Protein AF-N1ZUM3-F1 (afdb_monomer_lite)

Secondary structure (DSSP, 8-state):
-HHHHHHHHHHHSSS--S---HHHHHHHHT--HHHHHHHHSSHHHHHHHHHHHHHHHHHT-TTS-HHHHHHHHHHHHHHTHHHHHHHHHHHS--SSHHHHHHHHHHHHHHHHHHHHHHHHHHTTTS---HHHHHHHHHHHHHHHHHHHHTTT-S-HHHHHHHHHHHHHHHH-GGGG-

Foldseek 3Di:
DVLLLVVLCVPQQPAQDPDDALVNSCVSSVHDSVVVCVVQNGLLSVLLVVLLVVLLVLLPPLVDAPLVSLLVVLVVCLVSLSSVLNSLCSLQPDDDPVSVVSNVVSLVSQLVSQLVSLCVNCVVVDDFDSVLSSVLSVLSSVLVVVCSVVSVPDDSVVSSVVSPVSSVCGNCVVVVD

Structure (mmCIF, N/CA/C/O backbone):
data_AF-N1ZUM3-F1
#
_entry.id   AF-N1ZUM3-F1
#
loop_
_atom_site.group_PDB
_atom_site.id
_atom_site.type_symbol
_atom_site.label_atom_id
_atom_site.label_alt_id
_atom_site.label_comp_id
_atom_site.label_asym_id
_atom_site.label_entity_id
_atom_site.label_seq_id
_atom_site.pdbx_PDB_ins_code
_atom_site.Cartn_x
_atom_site.Cartn_y
_atom_site.Cartn_z
_atom_site.occupancy
_atom_site.B_iso_or_equiv
_atom_site.auth_seq_id
_atom_site.auth_comp_id
_atom_site.auth_asym_id
_atom_site.auth_atom_id
_atom_site.pdbx_PDB_model_num
ATOM 1 N N . MET A 1 1 ? -3.477 -12.722 13.813 1.00 65.50 1 MET A N 1
ATOM 2 C CA . MET A 1 1 ? -3.428 -11.861 12.612 1.00 65.50 1 MET A CA 1
ATOM 3 C C . MET A 1 1 ? -4.672 -12.055 11.744 1.00 65.50 1 MET A C 1
ATOM 5 O O . MET A 1 1 ? -5.453 -11.119 11.654 1.00 65.50 1 MET A O 1
ATOM 9 N N . ILE A 1 2 ? -4.933 -13.270 11.236 1.00 77.56 2 ILE A N 1
ATOM 10 C CA . ILE A 1 2 ? -6.084 -13.595 10.359 1.00 77.56 2 ILE A CA 1
ATOM 11 C C . ILE A 1 2 ? -7.437 -13.116 10.927 1.00 77.56 2 ILE A C 1
ATOM 13 O O . ILE A 1 2 ? -8.200 -12.459 10.227 1.00 77.56 2 ILE A O 1
ATOM 17 N N . LYS A 1 3 ? -7.710 -13.351 12.220 1.00 85.19 3 LYS A N 1
ATOM 18 C CA . LYS A 1 3 ? -8.971 -12.935 12.870 1.00 85.19 3 LYS A CA 1
ATOM 19 C C . LYS A 1 3 ? -9.230 -11.422 12.786 1.00 85.19 3 LYS A C 1
ATOM 21 O O . LYS A 1 3 ? -10.326 -11.003 12.427 1.00 85.19 3 LYS A O 1
ATOM 26 N N . TYR A 1 4 ? -8.214 -10.603 13.068 1.00 86.94 4 TYR A N 1
ATOM 27 C CA . TYR A 1 4 ? -8.318 -9.142 13.013 1.00 86.94 4 TYR A CA 1
ATOM 28 C C . TYR A 1 4 ? -8.455 -8.629 11.571 1.00 86.94 4 TYR A C 1
ATOM 30 O O . TYR A 1 4 ? -9.258 -7.735 11.320 1.00 86.94 4 TYR A O 1
ATOM 38 N N . GLU A 1 5 ? -7.726 -9.223 10.617 1.00 84.81 5 GLU A N 1
ATOM 39 C CA . GLU A 1 5 ? -7.827 -8.897 9.184 1.00 84.81 5 GLU A CA 1
ATOM 40 C C . GLU A 1 5 ? -9.240 -9.146 8.636 1.00 84.81 5 GLU A C 1
ATOM 42 O O . GLU A 1 5 ? -9.796 -8.283 7.955 1.00 84.81 5 GLU A O 1
ATOM 47 N N . ILE A 1 6 ? -9.855 -10.286 8.980 1.00 87.00 6 ILE A N 1
ATOM 48 C CA . ILE A 1 6 ? -11.230 -10.622 8.576 1.00 87.00 6 ILE A CA 1
ATOM 49 C C . ILE A 1 6 ? -12.221 -9.582 9.108 1.00 87.00 6 ILE A C 1
ATOM 51 O O . ILE A 1 6 ? -13.106 -9.134 8.376 1.00 87.00 6 ILE A O 1
ATOM 55 N N . ILE A 1 7 ? -12.071 -9.171 10.371 1.00 87.44 7 ILE A N 1
ATOM 56 C CA . ILE A 1 7 ? -12.939 -8.160 10.985 1.00 87.44 7 ILE A CA 1
ATOM 57 C C . ILE A 1 7 ? -12.760 -6.807 10.298 1.00 87.44 7 ILE A C 1
ATOM 59 O O . ILE A 1 7 ? -13.764 -6.173 9.968 1.00 87.44 7 ILE A O 1
ATOM 63 N N . LEU A 1 8 ? -11.517 -6.381 10.039 1.00 86.75 8 LEU A N 1
ATOM 64 C CA . LEU A 1 8 ? -11.259 -5.154 9.288 1.00 86.75 8 LEU A CA 1
ATOM 65 C C . LEU A 1 8 ? -11.912 -5.219 7.908 1.00 86.75 8 LEU A C 1
ATOM 67 O O . LEU A 1 8 ? -12.648 -4.306 7.557 1.00 86.75 8 LEU A O 1
ATOM 71 N N . LYS A 1 9 ? -11.730 -6.306 7.148 1.00 86.50 9 LYS A N 1
ATOM 72 C CA . LYS A 1 9 ? -12.348 -6.447 5.820 1.00 86.50 9 LYS A CA 1
ATOM 73 C C . LYS A 1 9 ? -13.872 -6.338 5.895 1.00 86.50 9 LYS A C 1
ATOM 75 O O . LYS A 1 9 ? -14.463 -5.560 5.158 1.00 86.50 9 LYS A O 1
ATOM 80 N N . LYS A 1 10 ? -14.514 -7.034 6.839 1.00 86.75 10 LYS A N 1
ATOM 81 C CA . LYS A 1 10 ? -15.977 -6.978 7.005 1.00 86.75 10 LYS A CA 1
ATOM 82 C C . LYS A 1 10 ? -16.487 -5.604 7.439 1.00 86.75 10 LYS A C 1
ATOM 84 O O . LYS A 1 10 ? -17.556 -5.196 7.006 1.00 86.75 10 LYS A O 1
ATOM 89 N N . LYS A 1 11 ? -15.780 -4.903 8.330 1.00 86.94 11 LYS A N 1
ATOM 90 C CA . LYS A 1 11 ? -16.267 -3.638 8.910 1.00 86.94 11 LYS A CA 1
ATOM 91 C C . LYS A 1 11 ? -15.888 -2.409 8.095 1.00 86.94 11 LYS A C 1
ATOM 93 O O . LYS A 1 11 ? -16.650 -1.448 8.092 1.00 86.94 11 LYS A O 1
ATOM 98 N N . LEU A 1 12 ? -14.749 -2.440 7.412 1.00 87.44 12 LEU A N 1
ATOM 99 C CA . LEU A 1 12 ? -14.232 -1.304 6.657 1.00 87.44 12 LEU A CA 1
ATOM 100 C C . LEU A 1 12 ? -14.685 -1.289 5.194 1.00 87.44 12 LEU A C 1
ATOM 102 O O . LEU A 1 12 ? -14.479 -0.284 4.533 1.00 87.44 12 LEU A O 1
ATOM 106 N N . ASN A 1 13 ? -15.306 -2.352 4.678 1.00 85.75 13 ASN A N 1
ATOM 107 C CA . ASN A 1 13 ? -15.776 -2.372 3.288 1.00 85.75 13 ASN A CA 1
ATOM 108 C C . ASN A 1 13 ? -17.206 -1.828 3.102 1.00 85.75 13 ASN A C 1
ATOM 110 O O . ASN A 1 13 ? -17.676 -1.718 1.980 1.00 85.75 13 ASN A O 1
ATOM 114 N N . VAL A 1 14 ? -17.920 -1.519 4.193 1.00 80.31 14 VAL A N 1
ATOM 115 C CA . VAL A 1 14 ? -19.355 -1.170 4.143 1.00 80.31 14 VAL A CA 1
ATOM 116 C C . VAL A 1 14 ? -19.579 0.307 3.833 1.00 80.31 14 VAL A C 1
ATOM 118 O O . VAL A 1 14 ? -20.390 0.654 2.985 1.00 80.31 14 VAL A O 1
ATOM 121 N N . LYS A 1 15 ? -18.894 1.191 4.559 1.00 81.06 15 LYS A N 1
ATOM 122 C CA . LYS A 1 15 ? -19.002 2.644 4.399 1.00 81.06 15 LYS A CA 1
ATOM 123 C C . LYS A 1 15 ? -17.764 3.327 4.950 1.00 81.06 15 LYS A C 1
ATOM 125 O O . LYS A 1 15 ? -17.042 2.726 5.749 1.00 81.06 15 LYS A O 1
ATOM 130 N N . LYS A 1 16 ? -17.536 4.582 4.558 1.00 77.12 16 LYS A N 1
ATOM 131 C CA . LYS A 1 16 ? -16.486 5.417 5.152 1.00 77.12 16 LYS A CA 1
ATOM 132 C C . LYS A 1 16 ? -16.736 5.506 6.664 1.00 77.12 16 LYS A C 1
ATOM 134 O O . LYS A 1 16 ? -17.852 5.798 7.094 1.00 77.12 16 LYS A O 1
ATOM 139 N N . ILE A 1 17 ? -15.746 5.121 7.465 1.00 79.00 17 ILE A N 1
ATOM 140 C CA . ILE A 1 17 ? -15.874 5.051 8.922 1.00 79.00 17 ILE A CA 1
ATOM 141 C C . ILE A 1 17 ? -15.204 6.247 9.586 1.00 79.00 17 ILE A C 1
ATOM 143 O O . ILE A 1 17 ? -13.992 6.423 9.512 1.00 79.00 17 ILE A O 1
ATOM 147 N N . ASP A 1 18 ? -15.971 6.991 10.373 1.00 65.19 18 ASP A N 1
ATOM 148 C CA . ASP A 1 18 ? -15.392 8.103 11.126 1.00 65.19 18 ASP A CA 1
ATOM 149 C C . ASP A 1 18 ? -14.645 7.626 12.371 1.00 65.19 18 ASP A C 1
ATOM 151 O O . ASP A 1 18 ? -13.740 8.304 12.855 1.00 65.19 18 ASP A O 1
ATOM 155 N N . LYS A 1 19 ? -15.004 6.463 12.942 1.00 73.31 19 LYS A N 1
ATOM 156 C CA . LYS A 1 19 ? -14.396 5.922 14.171 1.00 73.31 19 LYS A CA 1
ATOM 157 C C . LYS A 1 19 ? -14.345 4.392 14.180 1.00 73.31 19 LYS A C 1
ATOM 159 O O . LYS A 1 19 ? -15.372 3.720 14.230 1.00 73.31 19 LYS A O 1
ATOM 164 N N . PHE A 1 20 ? -13.132 3.848 14.253 1.00 83.38 20 PHE A N 1
ATOM 165 C CA . PHE A 1 20 ? -12.876 2.447 14.582 1.00 83.38 20 PHE A CA 1
ATOM 166 C C . PHE A 1 20 ? -11.624 2.364 15.459 1.00 83.38 20 PHE A C 1
ATOM 168 O O . PHE A 1 20 ? -10.620 3.011 15.173 1.00 83.38 20 PHE A O 1
ATOM 175 N N . THR A 1 21 ? -11.717 1.652 16.581 1.00 86.75 21 THR A N 1
ATOM 176 C CA . THR A 1 21 ? -10.718 1.679 17.661 1.00 86.75 21 THR A CA 1
ATOM 177 C C . THR A 1 21 ? -10.183 0.283 17.955 1.00 86.75 21 THR A C 1
ATOM 179 O O . THR A 1 21 ? -10.816 -0.716 17.609 1.00 86.75 21 THR A O 1
ATOM 182 N N . ILE A 1 22 ? -9.036 0.209 18.641 1.00 87.69 22 ILE A N 1
ATOM 183 C CA . ILE A 1 22 ? -8.469 -1.059 19.131 1.00 87.69 22 ILE A CA 1
ATOM 184 C C . ILE A 1 22 ? -9.480 -1.776 20.026 1.00 87.69 22 ILE A C 1
ATOM 186 O O . ILE A 1 22 ? -9.719 -2.961 19.830 1.00 87.69 22 ILE A O 1
ATOM 190 N N . THR A 1 23 ? -10.143 -1.059 20.936 1.00 88.81 23 THR A N 1
ATOM 191 C CA . THR A 1 23 ? -11.195 -1.606 21.806 1.00 88.81 23 THR A CA 1
ATOM 192 C C . THR A 1 23 ? -12.293 -2.304 21.012 1.00 88.81 23 THR A C 1
ATOM 194 O O . THR A 1 23 ? -12.630 -3.450 21.299 1.00 88.81 23 THR A O 1
ATOM 197 N N . ARG A 1 24 ? -12.813 -1.649 19.964 1.00 89.44 24 ARG A N 1
ATOM 198 C CA . ARG A 1 24 ? -13.862 -2.229 19.118 1.00 89.44 24 ARG A CA 1
ATOM 199 C C . ARG A 1 24 ? -13.352 -3.430 18.325 1.00 89.44 24 ARG A C 1
ATOM 201 O O . ARG A 1 24 ? -14.065 -4.422 18.210 1.00 89.44 24 ARG A O 1
ATOM 208 N N . LEU A 1 25 ? -12.129 -3.356 17.803 1.00 90.31 25 LEU A N 1
ATOM 209 C CA . LEU A 1 25 ? -11.495 -4.465 17.090 1.00 90.31 25 LEU A CA 1
ATOM 210 C C . LEU A 1 25 ? -11.305 -5.690 17.996 1.00 90.31 25 LEU A C 1
ATOM 212 O O . LEU A 1 25 ? -11.640 -6.797 17.587 1.00 90.31 25 LEU A O 1
ATOM 216 N N . CYS A 1 26 ? -10.809 -5.489 19.218 1.00 90.94 26 CYS A N 1
ATOM 217 C CA . CYS A 1 26 ? -10.559 -6.551 20.193 1.00 90.94 26 CYS A CA 1
ATOM 218 C C . CYS A 1 26 ? -11.865 -7.172 20.699 1.00 90.94 26 CYS A C 1
ATOM 220 O O . CYS A 1 26 ? -11.982 -8.391 20.735 1.00 90.94 26 CYS A O 1
ATOM 222 N N . SER A 1 27 ? -12.887 -6.354 20.975 1.00 91.88 27 SER A N 1
ATOM 223 C CA . SER A 1 27 ? -14.227 -6.834 21.338 1.00 91.88 27 SER A CA 1
ATOM 224 C C . SER A 1 27 ? -14.823 -7.733 20.249 1.00 91.88 27 SER A C 1
ATOM 226 O O . SER A 1 27 ? -15.236 -8.853 20.533 1.00 91.88 27 SER A O 1
ATOM 228 N N . LEU A 1 28 ? -14.778 -7.303 18.982 1.00 91.00 28 LEU A N 1
ATOM 229 C CA . LEU A 1 28 ? -15.249 -8.114 17.850 1.00 91.00 28 LEU A CA 1
ATOM 230 C C . LEU A 1 28 ? -14.402 -9.374 17.625 1.00 91.00 28 LEU A C 1
ATOM 232 O O . LEU A 1 28 ? -14.888 -10.363 17.081 1.00 91.00 28 LEU A O 1
ATOM 236 N N . ALA A 1 29 ? -13.128 -9.332 18.010 1.00 90.06 29 ALA A N 1
ATOM 237 C CA . ALA A 1 29 ? -12.223 -10.463 17.932 1.00 90.06 29 ALA A CA 1
ATOM 238 C C . ALA A 1 29 ? -12.290 -11.368 19.167 1.00 90.06 29 ALA A C 1
ATOM 240 O O . ALA A 1 29 ? -11.625 -12.398 19.153 1.00 90.06 29 ALA A O 1
ATOM 241 N N . GLY A 1 30 ? -13.050 -11.037 20.213 1.00 90.56 30 GLY A N 1
ATOM 242 C CA . GLY A 1 30 ? -13.029 -11.781 21.475 1.00 90.56 30 GLY A CA 1
ATOM 243 C C . GLY A 1 30 ? -11.620 -11.899 22.069 1.00 90.56 30 GLY A C 1
ATOM 244 O O . GLY A 1 30 ? -11.240 -12.976 22.516 1.00 90.56 30 GLY A O 1
ATOM 245 N N . THR A 1 31 ? -10.819 -10.834 21.987 1.00 91.38 31 THR A N 1
ATOM 246 C CA . THR A 1 31 ? -9.447 -10.773 22.519 1.00 91.38 31 THR A CA 1
ATOM 247 C C . THR A 1 31 ? -9.272 -9.578 23.450 1.00 91.38 31 THR A C 1
ATOM 249 O O . THR A 1 31 ? -10.065 -8.633 23.436 1.00 91.38 31 THR A O 1
ATOM 252 N N . SER A 1 32 ? -8.218 -9.599 24.270 1.00 92.38 32 SER A N 1
ATOM 253 C CA . SER A 1 32 ? -7.893 -8.464 25.138 1.00 92.38 32 SER A CA 1
ATOM 254 C C . SER A 1 32 ? -7.129 -7.371 24.383 1.00 92.38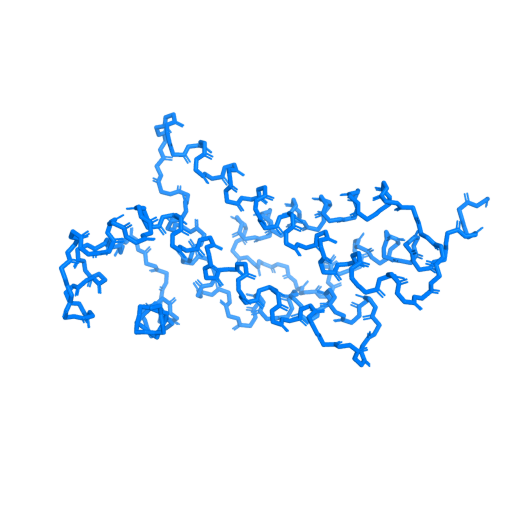 32 SER A C 1
ATOM 256 O O . SER A 1 32 ? -6.350 -7.641 23.464 1.00 92.38 32 SER A O 1
ATOM 258 N N . GLN A 1 33 ? -7.304 -6.115 24.805 1.00 91.25 33 GLN A N 1
ATOM 259 C CA . GLN A 1 33 ? -6.515 -5.000 24.268 1.00 91.25 33 GLN A CA 1
ATOM 260 C C . GLN A 1 33 ? -5.021 -5.165 24.576 1.00 91.25 33 GLN A C 1
ATOM 262 O O . GLN A 1 33 ? -4.194 -4.858 23.721 1.00 91.25 33 GLN A O 1
ATOM 267 N N . ASN A 1 34 ? -4.683 -5.703 25.752 1.00 92.12 34 ASN A N 1
ATOM 268 C CA . ASN A 1 34 ? -3.300 -5.946 26.167 1.00 92.12 34 ASN A CA 1
ATOM 269 C C . ASN A 1 34 ? -2.600 -6.931 25.225 1.00 92.12 34 ASN A C 1
ATOM 271 O O . ASN A 1 34 ? -1.470 -6.695 24.805 1.00 92.12 34 ASN A O 1
ATOM 275 N N . GLU A 1 35 ? -3.285 -8.006 24.827 1.00 91.56 35 GLU A N 1
ATOM 276 C CA . GLU A 1 35 ? -2.753 -8.962 23.855 1.00 91.56 35 GLU A CA 1
ATOM 277 C C . GLU A 1 35 ? -2.501 -8.300 22.493 1.00 91.56 35 GLU A C 1
ATOM 279 O O . GLU A 1 35 ? -1.454 -8.518 21.876 1.00 91.56 35 GLU A O 1
ATOM 284 N N . PHE A 1 36 ? -3.435 -7.462 22.031 1.00 92.44 36 PHE A N 1
ATOM 285 C CA . PHE A 1 36 ? -3.273 -6.719 20.784 1.00 92.44 36 PHE A CA 1
ATOM 286 C C . PHE A 1 36 ? -2.082 -5.757 20.849 1.00 92.44 36 PHE A C 1
ATOM 288 O O . PHE A 1 36 ? -1.240 -5.765 19.951 1.00 92.44 36 PHE A O 1
ATOM 295 N N . GLN A 1 37 ? -1.993 -4.948 21.906 1.00 90.50 37 GLN A N 1
ATOM 296 C CA . GLN A 1 37 ? -0.934 -3.954 22.078 1.00 90.50 37 GLN A CA 1
ATOM 297 C C . GLN A 1 37 ? 0.440 -4.608 22.227 1.00 90.50 37 GLN A C 1
ATOM 299 O O . GLN A 1 37 ? 1.385 -4.166 21.584 1.00 90.50 37 GLN A O 1
ATOM 304 N N . ARG A 1 38 ? 0.551 -5.721 22.962 1.00 92.38 38 ARG A N 1
ATOM 305 C CA . ARG A 1 38 ? 1.802 -6.491 23.049 1.00 92.38 38 ARG A CA 1
ATOM 306 C C . ARG A 1 38 ? 2.276 -6.975 21.677 1.00 92.38 38 ARG A C 1
ATOM 308 O O . ARG A 1 38 ? 3.472 -7.049 21.430 1.00 92.38 38 ARG A O 1
ATOM 315 N N . ARG A 1 39 ? 1.344 -7.333 20.788 1.00 92.06 39 ARG A N 1
ATOM 316 C CA . ARG A 1 39 ? 1.670 -7.928 19.485 1.00 92.06 39 ARG A CA 1
ATOM 317 C C . ARG A 1 39 ? 1.890 -6.911 18.369 1.00 92.06 39 ARG A C 1
ATOM 319 O O . ARG A 1 39 ? 2.716 -7.153 17.497 1.00 92.06 39 ARG A O 1
ATOM 326 N N . TYR A 1 40 ? 1.115 -5.833 18.343 1.00 90.81 40 TYR A N 1
ATOM 327 C CA . TYR A 1 40 ? 1.121 -4.877 17.231 1.00 90.81 40 TYR A CA 1
ATOM 328 C C . TYR A 1 40 ? 1.407 -3.437 17.674 1.00 90.81 40 TYR A C 1
ATOM 330 O O . TYR A 1 40 ? 1.644 -2.572 16.834 1.00 90.81 40 TYR A O 1
ATOM 338 N N . GLY A 1 41 ? 1.386 -3.152 18.976 1.00 89.62 41 GLY A N 1
ATOM 339 C CA . GLY A 1 41 ? 1.506 -1.807 19.531 1.00 89.62 41 GLY A CA 1
ATOM 340 C C . GLY A 1 41 ? 0.246 -0.986 19.279 1.00 89.62 41 GLY A C 1
ATOM 341 O O . GLY A 1 41 ? -0.647 -0.906 20.120 1.00 89.62 41 GLY A O 1
ATOM 342 N N . THR A 1 42 ? 0.159 -0.380 18.097 1.00 88.44 42 THR A N 1
ATOM 343 C CA . THR A 1 42 ? -0.897 0.576 17.742 1.00 88.44 42 THR A CA 1
ATOM 344 C C . THR A 1 42 ? -1.775 0.071 16.596 1.00 88.44 42 THR A C 1
ATOM 346 O O . THR A 1 42 ? -1.398 -0.824 15.839 1.00 88.44 42 THR A O 1
ATOM 349 N N . MET A 1 43 ? -2.958 0.679 16.431 1.00 88.69 43 MET A N 1
ATOM 350 C CA . MET A 1 43 ? -3.815 0.423 15.265 1.00 88.69 43 MET A CA 1
ATOM 351 C C . MET A 1 43 ? -3.090 0.777 13.961 1.00 88.69 43 MET A C 1
ATOM 353 O O . MET A 1 43 ? -3.184 0.019 13.003 1.00 88.69 43 MET A O 1
ATOM 357 N N . ALA A 1 44 ? -2.337 1.883 13.938 1.00 88.94 44 ALA A N 1
ATOM 358 C CA . ALA A 1 44 ? -1.568 2.299 12.768 1.00 88.94 44 ALA A CA 1
ATOM 359 C C . ALA A 1 44 ? -0.542 1.228 12.372 1.00 88.94 44 ALA A C 1
ATOM 361 O O . ALA A 1 44 ? -0.544 0.786 11.230 1.00 88.94 44 ALA A O 1
ATOM 362 N N . ASN A 1 45 ? 0.250 0.725 13.325 1.00 90.25 45 ASN A N 1
ATOM 363 C CA . ASN A 1 45 ? 1.229 -0.337 13.071 1.00 90.25 45 ASN A CA 1
ATOM 364 C C . ASN A 1 45 ? 0.567 -1.613 12.535 1.00 90.25 45 ASN A C 1
ATOM 366 O O . ASN A 1 45 ? 1.048 -2.209 11.572 1.00 90.25 45 ASN A O 1
ATOM 370 N N . PHE A 1 46 ? -0.553 -2.024 13.140 1.00 91.88 46 PHE A N 1
ATOM 371 C CA . PHE A 1 46 ? -1.305 -3.185 12.672 1.00 91.88 46 PHE A CA 1
ATOM 372 C C . PHE A 1 46 ? -1.819 -2.988 11.240 1.00 91.88 46 PHE A C 1
ATOM 374 O O . PHE A 1 46 ? -1.654 -3.873 10.404 1.00 91.88 46 PHE A O 1
ATOM 381 N N . VAL A 1 47 ? -2.402 -1.828 10.934 1.00 91.69 47 VAL A N 1
ATOM 382 C CA . VAL A 1 47 ? -2.915 -1.516 9.596 1.00 91.69 47 VAL A CA 1
ATOM 383 C C . VAL A 1 47 ? -1.789 -1.459 8.562 1.00 91.69 47 VAL A C 1
ATOM 385 O O . VAL A 1 47 ? -1.928 -2.065 7.502 1.00 91.69 47 VAL A O 1
ATOM 388 N N . THR A 1 48 ? -0.657 -0.823 8.872 1.00 92.81 48 THR A N 1
ATOM 389 C CA . THR A 1 48 ? 0.537 -0.820 8.010 1.00 92.81 48 THR A CA 1
ATOM 390 C C . THR A 1 48 ? 1.000 -2.243 7.708 1.00 92.81 48 THR A C 1
ATOM 392 O O . THR A 1 48 ? 1.272 -2.578 6.558 1.00 92.81 48 THR A O 1
ATOM 395 N N . LEU A 1 49 ? 1.015 -3.123 8.715 1.00 93.69 49 LEU A N 1
ATOM 396 C CA . LEU A 1 49 ? 1.364 -4.530 8.527 1.00 93.69 49 LEU A CA 1
ATOM 397 C C . LEU A 1 49 ? 0.393 -5.243 7.572 1.00 93.69 49 LEU A C 1
ATOM 399 O O . LEU A 1 49 ? 0.836 -6.004 6.709 1.00 93.69 49 LEU A O 1
ATOM 403 N N . VAL A 1 50 ? -0.913 -4.986 7.698 1.00 93.25 50 VAL A N 1
ATOM 404 C CA . VAL A 1 50 ? -1.940 -5.539 6.799 1.00 93.25 50 VAL A CA 1
ATOM 405 C C . VAL A 1 50 ? -1.749 -5.039 5.366 1.00 93.25 50 VAL A C 1
ATOM 407 O O . VAL A 1 50 ? -1.783 -5.846 4.435 1.00 93.25 50 VAL A O 1
ATOM 410 N N . LEU A 1 51 ? -1.503 -3.740 5.179 1.00 9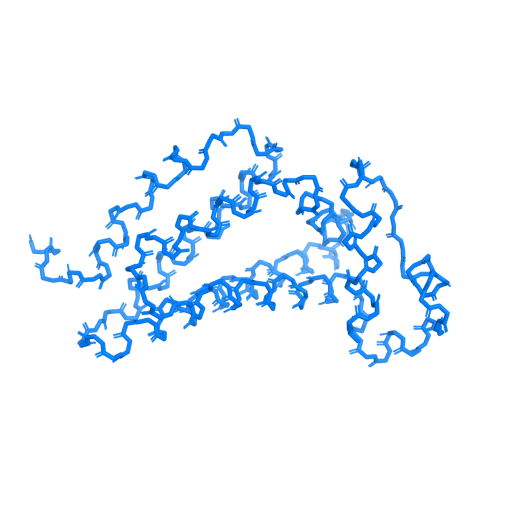2.75 51 LEU A N 1
ATOM 411 C CA . LEU A 1 51 ? -1.259 -3.150 3.861 1.00 92.75 51 LEU A CA 1
ATOM 412 C C . LEU A 1 51 ? -0.000 -3.738 3.207 1.00 92.75 51 LEU A C 1
ATOM 414 O O . LEU A 1 51 ? -0.074 -4.213 2.077 1.00 92.75 51 LEU A O 1
ATOM 418 N N . ASN A 1 52 ? 1.117 -3.819 3.935 1.00 94.00 52 ASN A N 1
ATOM 419 C CA . ASN A 1 52 ? 2.356 -4.419 3.427 1.00 94.00 52 ASN A CA 1
ATOM 420 C C . ASN A 1 52 ? 2.183 -5.896 3.065 1.00 94.00 52 ASN A C 1
ATOM 422 O O . ASN A 1 52 ? 2.785 -6.389 2.115 1.00 94.00 52 ASN A O 1
ATOM 426 N N . LYS A 1 53 ? 1.390 -6.649 3.833 1.00 92.94 53 LYS A N 1
ATOM 427 C CA . LYS A 1 53 ? 1.106 -8.056 3.523 1.00 92.94 53 LYS A CA 1
ATOM 428 C C . LYS A 1 53 ? 0.323 -8.189 2.215 1.00 92.94 53 LYS A C 1
ATOM 430 O O . LYS A 1 53 ? 0.673 -9.035 1.397 1.00 92.94 53 LYS A O 1
ATOM 435 N N . LYS A 1 54 ? -0.700 -7.354 2.009 1.00 90.69 54 LYS A N 1
ATOM 436 C CA . LYS A 1 54 ? -1.473 -7.324 0.759 1.00 90.69 54 LYS A CA 1
ATOM 437 C C . LYS A 1 54 ? -0.614 -6.898 -0.429 1.00 90.69 54 LYS A C 1
ATOM 439 O O . LYS A 1 54 ? -0.628 -7.574 -1.448 1.00 90.69 54 LYS A O 1
ATOM 444 N N . LEU A 1 55 ? 0.179 -5.840 -0.272 1.00 91.81 55 LEU A N 1
ATOM 445 C CA . LEU A 1 55 ? 1.065 -5.351 -1.325 1.00 91.81 55 LEU A CA 1
ATOM 446 C C . LEU A 1 55 ? 2.086 -6.421 -1.742 1.00 91.81 55 LEU A C 1
ATOM 448 O O . LEU A 1 55 ? 2.204 -6.720 -2.925 1.00 91.81 55 LEU A O 1
ATOM 452 N N . ARG A 1 56 ? 2.737 -7.088 -0.777 1.00 91.94 56 ARG A N 1
ATOM 453 C CA . ARG A 1 56 ? 3.636 -8.224 -1.062 1.00 91.94 56 ARG A CA 1
ATOM 454 C C . ARG A 1 56 ? 2.941 -9.368 -1.784 1.00 91.94 56 ARG A C 1
ATOM 456 O O . ARG A 1 56 ? 3.558 -10.004 -2.627 1.00 91.94 56 ARG A O 1
ATOM 463 N N . TYR A 1 57 ? 1.691 -9.661 -1.436 1.00 90.12 57 TYR A N 1
ATOM 464 C CA . TYR A 1 57 ? 0.936 -10.718 -2.103 1.00 90.12 57 TYR A CA 1
ATOM 465 C C . TYR A 1 57 ? 0.727 -10.406 -3.590 1.00 90.12 57 TYR A C 1
ATOM 467 O O . TYR A 1 57 ? 0.978 -11.270 -4.421 1.00 90.12 57 TYR A O 1
ATOM 475 N N . ILE A 1 58 ? 0.355 -9.166 -3.921 1.00 88.25 58 ILE A N 1
ATOM 476 C CA . ILE A 1 58 ? 0.159 -8.731 -5.313 1.00 88.25 58 ILE A CA 1
ATOM 477 C C . ILE A 1 58 ? 1.492 -8.776 -6.078 1.00 88.25 58 ILE A C 1
ATOM 479 O O . ILE A 1 58 ? 1.573 -9.384 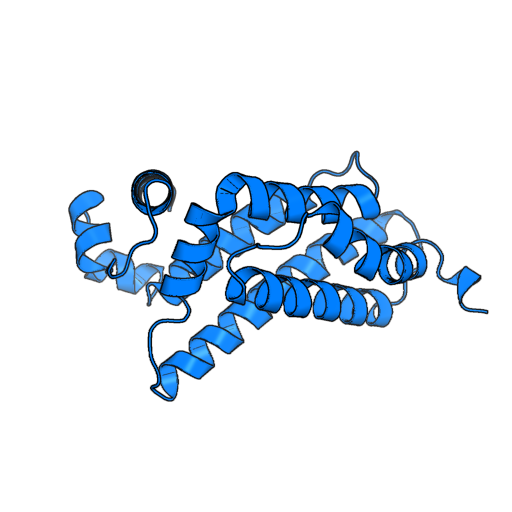-7.146 1.00 88.25 58 ILE A O 1
ATOM 483 N N . LEU A 1 59 ? 2.555 -8.214 -5.489 1.00 87.62 59 LEU A N 1
ATOM 484 C CA . LEU A 1 59 ? 3.881 -8.098 -6.111 1.00 87.62 59 LEU A CA 1
ATOM 485 C C . LEU A 1 59 ? 4.611 -9.439 -6.307 1.00 87.62 59 LEU A C 1
ATOM 487 O O . LEU A 1 59 ? 5.497 -9.531 -7.147 1.00 87.62 59 LEU A O 1
ATOM 491 N N . ARG A 1 60 ? 4.232 -10.502 -5.585 1.00 84.94 60 ARG A N 1
ATOM 492 C CA . ARG A 1 60 ? 4.815 -11.852 -5.734 1.00 84.94 60 ARG A CA 1
ATOM 493 C C . ARG A 1 60 ? 4.287 -12.640 -6.936 1.00 84.94 60 ARG A C 1
ATOM 495 O O . ARG A 1 60 ? 4.612 -13.815 -7.088 1.00 84.94 60 ARG A O 1
ATOM 502 N N . THR A 1 61 ? 3.464 -12.041 -7.792 1.00 73.62 61 THR A N 1
ATOM 503 C CA . THR A 1 61 ? 2.899 -12.737 -8.956 1.00 73.62 61 THR A CA 1
ATOM 504 C C . THR A 1 61 ? 3.914 -12.781 -10.107 1.00 73.62 61 THR A C 1
ATOM 506 O O . THR A 1 61 ? 3.855 -11.979 -11.033 1.00 73.62 61 THR A O 1
ATOM 509 N N . TYR A 1 62 ? 4.852 -13.732 -10.063 1.00 63.19 62 TYR A N 1
ATOM 510 C CA . TYR A 1 62 ? 6.029 -13.796 -10.953 1.00 63.19 62 TYR A CA 1
ATOM 511 C C . TYR A 1 62 ? 5.750 -13.984 -12.457 1.00 63.19 62 TYR A C 1
ATOM 513 O O . TYR A 1 62 ? 6.659 -13.800 -13.265 1.00 63.19 62 TYR A O 1
ATOM 521 N N . ASN A 1 63 ? 4.514 -14.309 -12.845 1.00 71.31 63 ASN A N 1
ATOM 522 C CA . ASN A 1 63 ? 4.140 -14.555 -14.245 1.00 71.31 63 ASN A CA 1
ATOM 523 C C . ASN A 1 63 ? 3.783 -13.279 -15.029 1.00 71.31 63 ASN A C 1
ATOM 525 O O . ASN A 1 63 ? 3.375 -13.366 -16.184 1.00 71.31 63 ASN A O 1
ATOM 529 N N . LYS A 1 64 ? 3.872 -12.102 -14.406 1.00 79.31 64 LYS A N 1
ATOM 530 C CA . LYS A 1 64 ? 3.457 -10.816 -14.985 1.00 79.31 64 LYS A CA 1
ATOM 531 C C . LYS A 1 64 ? 4.667 -9.915 -15.210 1.00 79.31 64 LYS A C 1
ATOM 533 O O . LYS A 1 64 ? 5.653 -10.048 -14.494 1.00 79.31 64 LYS A O 1
ATOM 538 N N . ASN A 1 65 ? 4.591 -9.008 -16.186 1.00 85.62 65 ASN A N 1
ATOM 539 C CA . ASN A 1 65 ? 5.593 -7.949 -16.346 1.00 85.62 65 ASN A CA 1
ATOM 540 C C . ASN A 1 65 ? 5.407 -6.844 -15.288 1.00 85.62 65 ASN A C 1
ATOM 542 O O . ASN A 1 65 ? 4.378 -6.795 -14.604 1.00 85.62 65 ASN A O 1
ATOM 546 N N . ILE A 1 66 ? 6.394 -5.953 -15.147 1.00 88.38 66 ILE A N 1
ATOM 547 C CA . ILE A 1 66 ? 6.375 -4.916 -14.105 1.00 88.38 66 ILE A CA 1
ATOM 548 C C . ILE A 1 66 ? 5.202 -3.939 -14.286 1.00 88.38 66 ILE A C 1
ATOM 550 O O . ILE A 1 66 ? 4.583 -3.525 -13.305 1.00 88.38 66 ILE A O 1
ATOM 554 N N . GLU A 1 67 ? 4.870 -3.613 -15.544 1.00 91.19 67 GLU A N 1
ATOM 555 C CA . GLU A 1 67 ? 3.743 -2.752 -15.915 1.00 91.19 67 GLU A CA 1
ATOM 556 C C . GLU A 1 67 ? 2.432 -3.335 -15.355 1.00 91.19 67 GLU A C 1
ATOM 558 O O . GLU A 1 67 ? 1.693 -2.645 -14.651 1.00 91.19 67 GLU A O 1
ATOM 563 N N . GLN A 1 68 ? 2.185 -4.627 -15.579 1.00 90.81 68 GLN A N 1
ATOM 564 C CA . GLN A 1 68 ? 0.993 -5.321 -15.102 1.00 90.81 68 GLN A CA 1
ATOM 565 C C . GLN A 1 68 ? 0.974 -5.459 -13.575 1.00 90.81 68 GLN A C 1
ATOM 567 O O . GLN A 1 68 ? -0.078 -5.276 -12.970 1.00 90.81 68 GLN A O 1
ATOM 572 N N . LEU A 1 69 ? 2.116 -5.739 -12.936 1.00 90.31 69 LEU A N 1
ATOM 573 C CA . LEU A 1 69 ? 2.201 -5.824 -11.473 1.00 90.31 69 LEU A CA 1
ATOM 574 C C . LEU A 1 69 ? 1.775 -4.515 -10.802 1.00 90.31 69 LEU A C 1
ATOM 576 O O . LEU A 1 69 ? 0.995 -4.529 -9.850 1.00 90.31 69 LEU A O 1
ATOM 580 N N . VAL A 1 70 ? 2.269 -3.380 -11.300 1.00 92.19 70 VAL A N 1
ATOM 581 C CA . VAL A 1 70 ? 1.902 -2.066 -10.759 1.00 92.19 70 VAL A CA 1
ATOM 582 C C . VAL A 1 70 ? 0.455 -1.722 -11.092 1.00 92.19 70 VAL A C 1
ATOM 584 O O . VAL A 1 70 ? -0.256 -1.209 -10.228 1.00 92.19 70 VAL A O 1
ATOM 587 N N . TYR A 1 71 ? -0.008 -2.035 -12.301 1.00 93.75 71 TYR A N 1
ATOM 588 C CA . TYR A 1 71 ? -1.402 -1.821 -12.673 1.00 93.75 71 TYR A CA 1
ATOM 589 C C . TYR A 1 71 ? -2.371 -2.602 -11.770 1.00 93.75 71 TYR A C 1
ATOM 591 O O . TYR A 1 71 ? -3.334 -2.026 -11.269 1.00 93.75 71 TYR A O 1
ATOM 599 N N . ASP A 1 72 ? -2.073 -3.866 -11.459 1.00 92.12 72 ASP A N 1
ATOM 600 C CA . ASP A 1 72 ? -2.888 -4.694 -10.562 1.00 92.12 72 ASP A CA 1
ATOM 601 C C . ASP A 1 72 ? -2.985 -4.108 -9.146 1.00 92.12 72 ASP A C 1
ATOM 603 O O . ASP A 1 72 ? -4.038 -4.185 -8.511 1.00 92.12 72 ASP A O 1
ATOM 607 N N . VAL A 1 73 ? -1.907 -3.488 -8.646 1.00 92.81 73 VAL A N 1
ATOM 608 C CA . VAL A 1 73 ? -1.942 -2.760 -7.367 1.00 92.81 73 VAL A CA 1
ATOM 609 C C . VAL A 1 73 ? -2.944 -1.606 -7.440 1.00 92.81 73 VAL A C 1
ATOM 611 O O . VAL A 1 73 ? -3.732 -1.428 -6.512 1.00 92.81 73 VAL A O 1
ATOM 614 N N . LEU A 1 74 ? -2.941 -0.832 -8.528 1.00 95.06 74 LEU A N 1
ATOM 615 C CA . LEU A 1 74 ? -3.857 0.300 -8.701 1.00 95.06 74 LEU A CA 1
ATOM 616 C C . LEU A 1 74 ? -5.315 -0.155 -8.812 1.00 95.06 74 LEU A C 1
ATOM 618 O O . LEU A 1 74 ? -6.184 0.444 -8.178 1.00 95.06 74 LEU A O 1
ATOM 622 N N . VAL A 1 75 ? -5.571 -1.229 -9.561 1.00 94.94 75 VAL A N 1
ATOM 623 C CA . VAL A 1 75 ? -6.907 -1.823 -9.705 1.00 94.94 75 VAL A CA 1
ATOM 624 C C . VAL A 1 75 ? -7.423 -2.340 -8.363 1.00 94.94 75 VAL A C 1
ATOM 626 O O . VAL A 1 75 ? -8.502 -1.941 -7.938 1.00 94.94 75 VAL A O 1
ATOM 629 N N . GLU A 1 76 ? -6.637 -3.132 -7.624 1.00 93.00 76 GLU A N 1
ATOM 630 C CA . GLU A 1 76 ? -7.045 -3.640 -6.303 1.00 93.00 76 GLU A CA 1
ATOM 631 C C . GLU A 1 76 ? -7.368 -2.494 -5.332 1.00 93.00 76 GLU A C 1
ATOM 633 O O . GLU A 1 76 ? -8.354 -2.570 -4.588 1.00 93.00 76 GLU A O 1
ATOM 638 N N . LEU A 1 77 ? -6.559 -1.426 -5.334 1.00 93.25 77 LEU A N 1
ATOM 639 C CA . LEU A 1 77 ? -6.801 -0.242 -4.510 1.00 93.25 77 LEU A CA 1
ATOM 640 C C . LEU A 1 77 ? -8.115 0.457 -4.877 1.00 93.25 77 LEU A C 1
ATOM 642 O O . LEU A 1 77 ? -8.871 0.827 -3.977 1.00 93.25 77 LEU A O 1
ATOM 646 N N . HIS A 1 78 ? -8.391 0.617 -6.170 1.00 94.88 78 HIS A N 1
ATOM 647 C CA . HIS A 1 78 ? -9.585 1.293 -6.666 1.00 94.88 78 HIS A CA 1
ATOM 648 C C . HIS A 1 78 ? -10.864 0.467 -6.466 1.00 94.88 78 HIS A C 1
ATOM 650 O O . HIS A 1 78 ? -11.848 0.979 -5.924 1.00 94.88 78 HIS A O 1
ATOM 656 N N . ASP A 1 79 ? -10.845 -0.821 -6.808 1.00 94.12 79 ASP A N 1
ATOM 657 C CA . ASP A 1 79 ? -12.000 -1.720 -6.681 1.00 94.12 79 ASP A CA 1
ATOM 658 C C . ASP A 1 79 ? -12.437 -1.890 -5.222 1.00 94.12 79 ASP A C 1
ATOM 660 O O . ASP A 1 79 ? -13.615 -2.086 -4.918 1.00 94.12 79 ASP A O 1
ATOM 664 N N . ASN A 1 80 ? -11.497 -1.728 -4.289 1.00 92.44 80 ASN A N 1
ATOM 665 C CA . ASN A 1 80 ? -11.752 -1.751 -2.854 1.00 92.44 80 ASN A CA 1
ATOM 666 C C . ASN A 1 80 ? -11.530 -0.368 -2.206 1.00 92.44 80 ASN A C 1
ATOM 668 O O . ASN A 1 80 ? -11.139 -0.283 -1.036 1.00 92.44 80 ASN A O 1
ATOM 672 N N . LYS A 1 81 ? -11.778 0.732 -2.933 1.00 91.94 81 LYS A N 1
ATOM 673 C CA . LYS A 1 81 ? -11.459 2.104 -2.487 1.00 91.94 81 LYS A CA 1
ATOM 674 C C . LYS A 1 81 ? -12.007 2.477 -1.114 1.00 91.94 81 LYS A C 1
ATOM 676 O O . LYS A 1 81 ? -11.309 3.118 -0.334 1.00 91.94 81 LYS A O 1
ATOM 681 N N . ILE A 1 82 ? -13.220 2.035 -0.768 1.00 91.00 82 ILE A N 1
ATOM 682 C CA . ILE A 1 82 ? -13.824 2.298 0.552 1.00 91.00 82 ILE A CA 1
ATOM 683 C C . ILE A 1 82 ? -12.993 1.639 1.659 1.00 91.00 82 ILE A C 1
ATOM 685 O O . ILE A 1 82 ? -12.680 2.266 2.673 1.00 91.00 82 ILE A O 1
ATOM 689 N N . TYR A 1 83 ? -12.599 0.382 1.449 1.00 91.38 83 TYR A N 1
ATOM 690 C CA . TYR A 1 83 ? -11.775 -0.369 2.387 1.00 91.38 83 TYR A CA 1
ATOM 691 C C . TYR A 1 83 ? -10.403 0.282 2.577 1.00 91.38 83 TYR A C 1
ATOM 693 O O . TYR A 1 83 ? -9.991 0.513 3.717 1.00 91.38 83 TYR A O 1
ATOM 701 N N . TYR A 1 84 ? -9.715 0.628 1.486 1.00 90.56 84 TYR A N 1
ATOM 702 C CA . TYR A 1 84 ? -8.391 1.242 1.568 1.00 90.56 84 TYR A CA 1
ATOM 703 C C . TYR A 1 84 ? -8.442 2.661 2.137 1.00 90.56 84 TYR A C 1
ATOM 705 O O . TYR A 1 84 ? -7.670 2.954 3.048 1.00 90.56 84 TYR A O 1
ATOM 713 N N . ALA A 1 85 ? -9.396 3.504 1.728 1.00 89.56 85 ALA A N 1
ATOM 714 C CA . ALA A 1 85 ? -9.599 4.824 2.332 1.00 89.56 85 ALA A CA 1
ATOM 715 C C . ALA A 1 85 ? -9.772 4.720 3.856 1.00 89.56 85 ALA A C 1
ATOM 717 O O . ALA A 1 85 ? -9.134 5.447 4.617 1.00 89.56 85 ALA A O 1
ATOM 718 N N . ASN A 1 86 ? -10.568 3.753 4.318 1.00 89.94 86 ASN A N 1
ATOM 719 C CA . ASN A 1 86 ? -10.758 3.497 5.740 1.00 89.94 86 ASN A CA 1
ATOM 720 C C . ASN A 1 86 ? -9.475 3.039 6.449 1.00 89.94 86 ASN A C 1
ATOM 722 O O . ASN A 1 86 ? -9.194 3.519 7.546 1.00 89.94 86 ASN A O 1
ATOM 726 N N . LEU A 1 87 ? -8.672 2.157 5.846 1.00 89.81 87 LEU A N 1
ATOM 727 C CA . LEU A 1 87 ? -7.368 1.778 6.406 1.00 89.81 87 LEU A CA 1
ATOM 728 C C . LEU A 1 87 ? -6.436 2.992 6.530 1.00 89.81 87 LEU A C 1
ATOM 730 O O . LEU A 1 87 ? -5.851 3.214 7.590 1.00 89.81 87 LEU A O 1
ATOM 734 N N . PHE A 1 88 ? -6.348 3.823 5.493 1.00 87.56 88 PHE A N 1
ATOM 735 C CA . PHE A 1 88 ? -5.511 5.023 5.518 1.00 87.56 88 PHE A CA 1
ATOM 736 C C . PHE A 1 88 ? -6.006 6.078 6.512 1.00 87.56 88 PHE A C 1
ATOM 738 O O . PHE A 1 88 ? -5.185 6.756 7.135 1.00 87.56 88 PHE A O 1
ATOM 745 N N . MET A 1 89 ? -7.315 6.177 6.754 1.00 86.12 89 MET A N 1
ATOM 746 C CA . MET A 1 89 ? -7.851 6.995 7.847 1.00 86.12 89 MET A CA 1
ATOM 747 C C . MET A 1 89 ? -7.432 6.479 9.229 1.00 86.12 89 MET A C 1
ATOM 749 O O . MET A 1 89 ? -7.183 7.285 10.124 1.00 86.12 89 MET A O 1
ATOM 753 N N . LEU A 1 90 ? -7.314 5.160 9.424 1.00 86.81 90 LEU A N 1
ATOM 754 C CA . LEU A 1 90 ? -6.837 4.586 10.690 1.00 86.81 90 LEU A CA 1
ATOM 755 C C . LEU A 1 90 ? -5.345 4.828 10.938 1.00 86.81 90 LEU A C 1
ATOM 757 O O . LEU A 1 90 ? -4.924 4.842 12.095 1.00 86.81 90 LEU A O 1
ATOM 761 N N . ILE A 1 91 ? -4.569 5.057 9.878 1.00 85.94 91 ILE A N 1
ATOM 762 C CA . ILE A 1 91 ? -3.183 5.535 9.965 1.00 85.94 91 ILE A CA 1
ATOM 763 C C . ILE A 1 91 ? -3.153 7.046 10.247 1.00 85.94 91 ILE A C 1
ATOM 765 O O . ILE A 1 91 ? -2.383 7.504 11.084 1.00 85.94 91 ILE A O 1
ATOM 769 N N . SER A 1 92 ? -4.001 7.816 9.559 1.00 74.62 92 SER A N 1
ATOM 770 C CA . SER A 1 92 ? -3.915 9.285 9.469 1.00 74.62 92 SER A CA 1
ATOM 771 C C . SER A 1 92 ? -4.727 10.034 10.530 1.00 74.62 92 SER A C 1
ATOM 773 O O . SER A 1 92 ? -4.952 11.239 10.402 1.00 74.62 92 SER A O 1
ATOM 775 N N . LYS A 1 93 ? -5.233 9.340 11.553 1.00 64.69 93 LYS A N 1
ATOM 776 C CA . LYS A 1 93 ? -6.144 9.940 12.524 1.00 64.69 93 LYS A CA 1
ATOM 777 C C . LYS A 1 93 ? -5.402 10.828 13.525 1.00 64.69 93 LYS A C 1
ATOM 779 O O . LYS A 1 93 ? -4.956 10.347 14.558 1.00 64.69 93 LYS A O 1
ATOM 784 N N . GLY A 1 94 ? -5.369 12.122 13.209 1.00 50.66 94 GLY A N 1
ATOM 785 C CA . GLY A 1 94 ? -5.168 13.234 14.137 1.00 50.66 94 GLY A CA 1
ATOM 786 C C . GLY A 1 94 ? -4.033 14.201 13.751 1.00 50.66 94 GLY A C 1
ATOM 787 O O . GLY A 1 94 ? -3.295 13.975 12.795 1.00 50.66 94 GLY A O 1
ATOM 788 N N . ARG A 1 95 ? -3.987 15.354 14.437 1.00 51.97 95 ARG A N 1
ATOM 789 C CA . ARG A 1 95 ? -3.089 16.497 14.156 1.00 51.97 95 ARG A CA 1
ATOM 790 C C . ARG A 1 95 ? -1.903 16.588 15.126 1.00 51.97 95 ARG A C 1
ATOM 792 O O . ARG A 1 95 ? -1.190 17.586 15.119 1.00 51.97 95 ARG A O 1
ATOM 799 N N . LYS A 1 96 ? -1.726 15.611 16.018 1.00 62.34 96 LYS A N 1
ATOM 800 C CA . LYS A 1 96 ? -0.665 15.640 17.033 1.00 62.34 96 LYS A CA 1
ATOM 801 C C . LYS A 1 96 ? 0.663 15.191 16.421 1.00 62.34 96 LYS A C 1
ATOM 803 O O . LYS A 1 96 ? 0.684 14.373 15.506 1.00 62.34 96 LYS A O 1
ATOM 808 N N . VAL A 1 97 ? 1.775 15.680 16.972 1.00 60.69 97 VAL A N 1
ATOM 809 C CA . VAL A 1 97 ? 3.145 15.384 16.503 1.00 60.69 97 VAL A CA 1
ATOM 810 C C . VAL A 1 97 ? 3.377 13.872 16.326 1.00 60.69 97 VAL A C 1
ATOM 812 O O . VAL A 1 97 ? 3.756 13.428 15.245 1.00 60.69 97 VAL A O 1
ATOM 815 N N . GLY A 1 98 ? 2.997 13.054 17.315 1.00 66.12 98 GLY A N 1
ATOM 816 C CA . GLY A 1 98 ? 3.138 11.591 17.242 1.00 66.12 98 GLY A CA 1
ATOM 817 C C . GLY A 1 98 ? 2.204 10.873 16.250 1.00 66.12 98 GLY A C 1
ATOM 818 O O . GLY A 1 98 ? 2.329 9.667 16.058 1.00 66.12 98 GLY A O 1
ATOM 819 N N . GLU A 1 99 ? 1.245 11.560 15.627 1.00 71.69 99 GLU A N 1
ATOM 820 C CA . GLU A 1 99 ? 0.377 11.000 14.576 1.00 71.69 99 GLU A CA 1
ATOM 821 C C . GLU A 1 99 ? 0.960 11.262 13.179 1.00 71.69 99 GLU A C 1
ATOM 823 O O . GLU A 1 99 ? 0.875 10.393 12.307 1.00 71.69 99 GLU A O 1
ATOM 828 N N . VAL A 1 100 ? 1.637 12.402 12.991 1.00 76.06 100 VAL A N 1
ATOM 829 C CA . VAL A 1 100 ? 2.386 12.720 11.764 1.00 76.06 100 VAL A CA 1
ATOM 830 C C . VAL A 1 100 ? 3.520 11.717 11.553 1.00 76.06 100 VAL A C 1
ATOM 832 O O . VAL A 1 100 ? 3.640 11.153 10.466 1.00 76.06 100 VAL A O 1
ATOM 835 N N . GLU A 1 101 ? 4.286 11.408 12.600 1.00 81.38 101 GLU A N 1
ATOM 836 C CA . GLU A 1 101 ? 5.357 10.402 12.545 1.00 81.38 101 GLU A CA 1
ATOM 837 C C . GLU A 1 101 ? 4.832 9.015 12.155 1.00 81.38 101 GLU A C 1
ATOM 839 O O . GLU A 1 101 ? 5.406 8.342 11.304 1.00 81.38 101 GLU A O 1
ATOM 844 N N . ARG A 1 102 ? 3.691 8.588 12.713 1.00 82.12 102 ARG A N 1
ATOM 845 C CA . ARG A 1 102 ? 3.075 7.293 12.369 1.00 82.12 102 ARG A CA 1
ATOM 846 C C . ARG A 1 102 ? 2.661 7.231 10.908 1.00 82.12 102 ARG A C 1
ATOM 848 O O . ARG A 1 102 ? 2.855 6.200 10.267 1.00 82.12 102 ARG A O 1
ATOM 855 N N . LYS A 1 103 ? 2.101 8.327 10.391 1.00 82.25 103 LYS A N 1
ATOM 856 C CA . LYS A 1 103 ? 1.748 8.459 8.980 1.00 82.25 103 LYS A CA 1
ATOM 857 C C . LYS A 1 103 ? 2.998 8.322 8.109 1.00 82.25 103 LYS A C 1
ATOM 859 O O . LYS A 1 103 ? 3.005 7.490 7.207 1.00 82.25 103 LYS A O 1
ATOM 864 N N . ILE A 1 104 ? 4.054 9.079 8.412 1.00 85.25 104 ILE A N 1
ATOM 865 C CA . ILE A 1 104 ? 5.337 9.022 7.693 1.00 85.25 104 ILE A CA 1
ATOM 866 C C . ILE A 1 104 ? 5.900 7.596 7.711 1.00 85.25 104 ILE A C 1
ATOM 868 O O . ILE A 1 104 ? 6.174 7.040 6.650 1.00 85.25 104 ILE A O 1
ATOM 872 N N . ASN A 1 105 ? 5.975 6.968 8.885 1.00 88.00 105 ASN A N 1
ATOM 873 C CA . ASN A 1 105 ? 6.499 5.611 9.046 1.00 88.00 105 ASN A CA 1
ATOM 874 C C . ASN A 1 105 ? 5.683 4.576 8.258 1.00 88.00 105 ASN A C 1
ATOM 876 O O . ASN A 1 105 ? 6.249 3.663 7.656 1.00 88.00 105 ASN A O 1
ATOM 880 N N . ALA A 1 106 ? 4.354 4.717 8.220 1.00 87.75 106 ALA A N 1
ATOM 881 C CA . ALA A 1 106 ? 3.495 3.843 7.429 1.00 87.75 106 ALA A CA 1
ATOM 882 C C . ALA A 1 106 ? 3.785 3.965 5.926 1.00 87.75 106 ALA A C 1
ATOM 884 O O . ALA A 1 106 ? 3.965 2.948 5.258 1.00 87.75 106 ALA A O 1
ATOM 885 N N . TYR A 1 107 ? 3.892 5.190 5.402 1.00 88.31 107 TYR A N 1
ATOM 886 C CA . TYR A 1 107 ? 4.208 5.408 3.987 1.00 88.31 107 TYR A CA 1
ATOM 887 C C . TYR A 1 107 ? 5.628 4.974 3.626 1.00 88.31 107 TYR A C 1
ATOM 889 O O . TYR A 1 107 ? 5.811 4.342 2.590 1.00 88.31 107 TYR A O 1
ATOM 897 N N . GLN A 1 108 ? 6.618 5.221 4.486 1.00 92.12 108 GLN A N 1
ATOM 898 C CA . GLN A 1 108 ? 7.977 4.707 4.293 1.00 92.12 108 GLN A CA 1
ATOM 899 C C . GLN A 1 108 ? 7.997 3.174 4.258 1.00 92.12 108 GLN A C 1
ATOM 901 O O . GLN A 1 108 ? 8.688 2.580 3.434 1.00 92.12 108 GLN A O 1
ATOM 906 N N . SER A 1 109 ? 7.196 2.524 5.105 1.00 93.75 109 SER A N 1
ATOM 907 C CA . SER A 1 109 ? 7.074 1.066 5.120 1.00 93.75 109 SER A CA 1
ATOM 908 C C . SER A 1 109 ? 6.419 0.512 3.846 1.00 93.75 109 SER A C 1
ATOM 910 O O . SER A 1 109 ? 6.867 -0.510 3.320 1.00 93.75 109 SER A O 1
ATOM 912 N N . LEU A 1 110 ? 5.413 1.210 3.310 1.00 92.88 110 LEU A N 1
ATOM 913 C CA . LEU A 1 110 ? 4.782 0.864 2.034 1.00 92.88 110 LEU A CA 1
ATOM 914 C C . LEU A 1 110 ? 5.734 1.079 0.854 1.00 92.88 110 LEU A C 1
ATOM 916 O O . LEU A 1 110 ? 5.855 0.183 0.022 1.00 92.88 110 LEU A O 1
ATOM 920 N N . LYS A 1 111 ? 6.462 2.207 0.824 1.00 95.25 111 LYS A N 1
ATOM 921 C CA . LYS A 1 111 ? 7.520 2.472 -0.165 1.00 95.25 111 LYS A CA 1
ATOM 922 C C . LYS A 1 111 ? 8.545 1.350 -0.154 1.00 95.25 111 LYS A C 1
ATOM 924 O O . LYS A 1 111 ? 8.834 0.792 -1.203 1.00 95.25 111 LY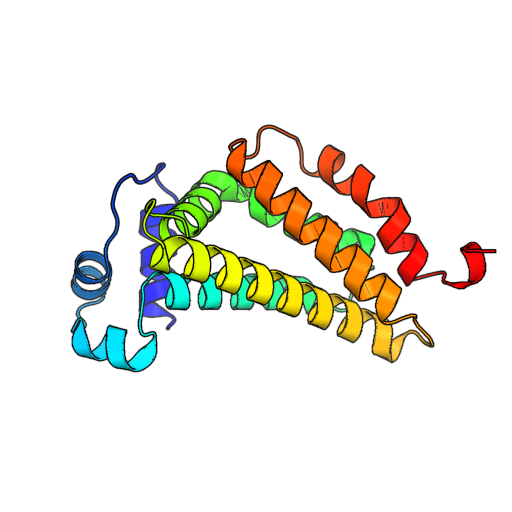S A O 1
ATOM 929 N N . LYS A 1 112 ? 9.056 0.991 1.027 1.00 95.88 112 LYS A N 1
ATOM 930 C CA . LYS A 1 112 ? 10.031 -0.092 1.173 1.00 95.88 112 LYS A CA 1
ATOM 931 C C . LYS A 1 112 ? 9.488 -1.412 0.628 1.00 95.88 112 LYS A C 1
ATOM 933 O O . LYS A 1 112 ? 10.174 -2.086 -0.123 1.00 95.88 112 LYS A O 1
ATOM 938 N N . THR A 1 113 ? 8.240 -1.744 0.949 1.00 95.00 113 THR A N 1
ATOM 939 C CA . THR A 1 113 ? 7.595 -2.964 0.447 1.00 95.00 113 THR A CA 1
ATOM 940 C C . THR A 1 113 ? 7.460 -2.963 -1.079 1.00 95.00 113 THR A C 1
ATOM 942 O O . THR A 1 113 ? 7.641 -3.999 -1.716 1.00 95.00 113 THR A O 1
ATOM 945 N N . LEU A 1 114 ? 7.138 -1.811 -1.673 1.00 94.12 114 LEU A N 1
ATOM 946 C CA . LEU A 1 114 ? 7.073 -1.662 -3.122 1.00 94.12 114 LEU A CA 1
ATOM 947 C C . LEU A 1 114 ? 8.460 -1.793 -3.757 1.00 94.12 114 LEU A C 1
ATOM 949 O O . LEU A 1 114 ? 8.611 -2.549 -4.708 1.00 94.12 114 LEU A O 1
ATOM 953 N N . PHE A 1 115 ? 9.461 -1.104 -3.205 1.00 95.25 115 PHE A N 1
ATOM 954 C CA . PHE A 1 115 ? 10.858 -1.214 -3.621 1.00 95.25 115 PHE A CA 1
ATOM 955 C C . PHE A 1 115 ? 11.317 -2.674 -3.626 1.00 95.25 115 PHE A C 1
ATOM 957 O O . PHE A 1 115 ? 11.776 -3.153 -4.653 1.00 95.25 115 PHE A O 1
ATOM 964 N N . GLU A 1 116 ? 11.123 -3.393 -2.516 1.00 94.62 116 GLU A N 1
ATOM 965 C CA . GLU A 1 116 ? 11.511 -4.802 -2.382 1.00 94.62 116 GLU A CA 1
ATOM 966 C C . GLU A 1 116 ? 10.825 -5.675 -3.439 1.00 94.62 116 GLU A C 1
ATOM 968 O O . GLU A 1 116 ? 11.471 -6.519 -4.048 1.00 94.62 116 GLU A O 1
ATOM 973 N N . GLY A 1 117 ? 9.534 -5.455 -3.711 1.00 92.12 117 GLY A N 1
ATOM 974 C CA . GLY A 1 117 ? 8.823 -6.228 -4.732 1.00 92.12 117 GLY A CA 1
ATOM 975 C C . GLY A 1 117 ? 9.297 -5.942 -6.161 1.00 92.12 117 GLY A C 1
ATOM 976 O O . GLY A 1 117 ? 9.401 -6.868 -6.963 1.00 92.12 117 GLY A O 1
ATOM 977 N N . LEU A 1 118 ? 9.614 -4.685 -6.482 1.00 92.00 118 LEU A N 1
ATOM 978 C CA . LEU A 1 118 ? 10.184 -4.315 -7.783 1.00 92.00 118 LEU A CA 1
ATOM 979 C C . LEU A 1 118 ? 11.632 -4.816 -7.928 1.00 92.00 118 LEU A C 1
ATOM 981 O O . LEU A 1 118 ? 12.024 -5.273 -8.998 1.00 92.00 118 LEU A O 1
ATOM 985 N N . GLU A 1 119 ? 12.419 -4.776 -6.855 1.00 92.94 119 GLU A N 1
ATOM 986 C CA . GLU A 1 119 ? 13.781 -5.313 -6.825 1.00 92.94 119 GLU A CA 1
ATOM 987 C C . GLU A 1 119 ? 13.786 -6.837 -6.985 1.00 92.94 119 GLU A C 1
ATOM 989 O O . GLU A 1 119 ? 14.525 -7.362 -7.816 1.00 92.94 119 GLU A O 1
ATOM 994 N N . ASP A 1 120 ? 12.925 -7.552 -6.257 1.00 91.62 120 ASP A N 1
ATOM 995 C CA . ASP A 1 120 ? 12.764 -9.003 -6.385 1.00 91.62 120 ASP A CA 1
ATOM 996 C C . ASP A 1 120 ? 12.311 -9.400 -7.799 1.00 91.62 120 ASP A C 1
ATOM 998 O O . ASP A 1 120 ? 12.714 -10.448 -8.307 1.00 91.62 120 ASP A O 1
ATOM 1002 N N . TYR A 1 121 ? 11.504 -8.559 -8.457 1.00 90.12 121 TYR A N 1
ATOM 1003 C CA . TYR A 1 121 ? 11.143 -8.738 -9.862 1.00 90.12 121 TYR A CA 1
ATOM 1004 C C . TYR A 1 121 ? 12.356 -8.589 -10.795 1.00 90.12 121 TYR A C 1
ATOM 1006 O O . TYR A 1 121 ? 12.523 -9.400 -11.710 1.00 90.12 121 TYR A O 1
ATOM 1014 N N . MET A 1 122 ? 13.216 -7.593 -10.570 1.00 89.69 122 MET A N 1
ATOM 1015 C CA . MET A 1 122 ? 14.366 -7.313 -11.440 1.00 89.69 122 MET A CA 1
ATOM 1016 C C . MET A 1 122 ? 15.552 -8.251 -11.220 1.00 89.69 122 MET A C 1
ATOM 1018 O O . MET A 1 122 ? 16.235 -8.594 -12.182 1.00 89.69 122 MET A O 1
ATOM 1022 N N . ARG A 1 123 ? 15.777 -8.722 -9.988 1.00 90.69 123 ARG A N 1
ATOM 1023 C CA . ARG A 1 123 ? 16.932 -9.558 -9.614 1.00 90.69 123 ARG A CA 1
ATOM 1024 C C . ARG A 1 123 ? 17.206 -10.747 -10.558 1.00 90.69 123 ARG A C 1
ATOM 1026 O O . ARG A 1 123 ? 18.367 -10.929 -10.913 1.00 90.69 123 ARG A O 1
ATOM 1033 N N . PRO A 1 124 ? 16.213 -11.543 -11.006 1.00 89.69 124 PRO A N 1
ATOM 1034 C CA . PRO A 1 124 ? 16.456 -12.642 -11.948 1.00 89.69 124 PRO A CA 1
ATOM 1035 C C . PRO A 1 124 ? 16.554 -12.218 -13.428 1.00 89.69 124 PRO A C 1
ATOM 1037 O O . PRO A 1 124 ? 16.851 -13.062 -14.267 1.00 89.69 124 PRO A O 1
ATOM 1040 N N . ARG A 1 125 ? 16.264 -10.956 -13.774 1.00 87.50 125 ARG A N 1
ATOM 1041 C CA . ARG A 1 125 ? 16.134 -10.467 -15.164 1.00 87.50 125 ARG A CA 1
ATOM 1042 C C . ARG A 1 125 ? 17.390 -9.778 -15.702 1.00 87.50 125 ARG A C 1
ATOM 1044 O O . ARG A 1 125 ? 17.436 -9.469 -16.886 1.00 87.50 125 ARG A O 1
ATOM 1051 N N . GLY A 1 126 ? 18.406 -9.584 -14.863 1.00 85.75 126 GLY A N 1
ATOM 1052 C CA . GLY A 1 126 ? 19.696 -9.020 -15.256 1.00 85.75 126 GLY A CA 1
ATOM 1053 C C . GLY A 1 126 ? 20.078 -7.780 -14.446 1.00 85.75 126 GLY A C 1
ATOM 1054 O O . GLY A 1 126 ? 19.501 -7.529 -13.386 1.00 85.75 126 GLY A O 1
ATOM 1055 N N . PRO A 1 127 ? 21.084 -7.019 -14.908 1.00 86.56 127 PRO A N 1
ATOM 1056 C CA . PRO A 1 127 ? 21.516 -5.790 -14.254 1.00 86.56 127 PRO A CA 1
ATOM 1057 C C . PRO A 1 127 ? 20.396 -4.746 -14.192 1.00 86.56 127 PRO A C 1
ATOM 1059 O O . PRO A 1 127 ? 19.660 -4.546 -15.153 1.00 86.56 127 PRO A O 1
ATOM 1062 N N . PHE A 1 128 ? 20.298 -4.035 -13.070 1.00 88.25 128 PHE A N 1
ATOM 1063 C CA . PHE A 1 128 ? 19.355 -2.934 -12.887 1.00 88.25 128 PHE A CA 1
ATOM 1064 C C . PHE A 1 128 ? 19.969 -1.838 -12.015 1.00 88.25 128 PHE A C 1
ATOM 1066 O O . PHE A 1 128 ? 20.867 -2.081 -11.206 1.00 88.25 128 PHE A O 1
ATOM 1073 N N . TYR A 1 129 ? 19.457 -0.614 -12.141 1.00 89.25 129 TYR A N 1
ATOM 1074 C CA . TYR A 1 129 ? 19.864 0.493 -11.281 1.00 89.25 129 TYR A CA 1
ATOM 1075 C C . TYR A 1 129 ? 18.979 0.556 -10.038 1.00 89.25 129 TYR A C 1
ATOM 1077 O O . TYR A 1 129 ? 17.809 0.925 -10.123 1.00 89.25 129 TYR A O 1
ATOM 1085 N N . VAL A 1 130 ? 19.553 0.291 -8.863 1.00 91.38 130 VAL A N 1
ATOM 1086 C CA . VAL A 1 130 ? 18.856 0.408 -7.565 1.00 91.38 130 VAL A CA 1
ATOM 1087 C C . VAL A 1 130 ? 18.177 1.774 -7.408 1.00 91.38 130 VAL A C 1
ATOM 1089 O O . VAL A 1 130 ? 17.021 1.855 -6.997 1.00 91.38 130 VAL A O 1
ATOM 1092 N N . LYS A 1 131 ? 18.858 2.851 -7.823 1.00 91.00 131 LYS A N 1
ATOM 1093 C CA . LYS A 1 131 ? 18.304 4.211 -7.804 1.00 91.00 131 LYS A CA 1
ATOM 1094 C C . LYS A 1 131 ? 17.031 4.345 -8.648 1.00 91.00 131 LYS A C 1
ATOM 1096 O O . LYS A 1 131 ? 16.094 5.002 -8.219 1.00 91.00 131 LYS A O 1
ATOM 1101 N N . ALA A 1 132 ? 16.957 3.686 -9.807 1.00 90.81 132 ALA A N 1
ATOM 1102 C CA . ALA A 1 132 ? 15.757 3.714 -10.644 1.00 90.81 132 ALA A CA 1
ATOM 1103 C C . ALA A 1 132 ? 14.550 3.069 -9.947 1.00 90.81 132 ALA A C 1
ATOM 1105 O O . ALA A 1 132 ? 13.433 3.573 -10.061 1.00 90.81 132 ALA A O 1
ATOM 1106 N N . ILE A 1 133 ? 14.782 1.983 -9.204 1.00 93.56 133 ILE A N 1
ATOM 1107 C CA . ILE A 1 133 ? 13.746 1.315 -8.411 1.00 93.56 133 ILE A CA 1
ATOM 1108 C C . ILE A 1 133 ? 13.314 2.200 -7.236 1.00 93.56 133 ILE A C 1
ATOM 1110 O O . ILE A 1 133 ? 12.115 2.336 -6.975 1.00 93.56 133 ILE A O 1
ATOM 1114 N N . ASP A 1 134 ? 14.257 2.850 -6.549 1.00 93.81 134 ASP A N 1
ATOM 1115 C CA . ASP A 1 134 ? 13.938 3.777 -5.456 1.00 93.81 134 ASP A CA 1
ATOM 1116 C C . ASP A 1 134 ? 13.133 4.994 -5.938 1.00 93.81 134 ASP A C 1
ATOM 1118 O O . ASP A 1 134 ? 12.100 5.323 -5.348 1.00 93.81 134 ASP A O 1
ATOM 1122 N N . ASP A 1 135 ? 13.537 5.609 -7.051 1.00 92.81 135 ASP A N 1
ATOM 1123 C CA . ASP A 1 135 ? 12.834 6.742 -7.657 1.00 92.81 135 ASP A CA 1
ATOM 1124 C C . ASP A 1 135 ? 11.410 6.340 -8.081 1.00 92.81 135 ASP A C 1
ATOM 1126 O O . ASP A 1 135 ? 10.435 7.034 -7.779 1.00 92.81 135 ASP A O 1
ATOM 1130 N N . CYS A 1 136 ? 11.258 5.181 -8.732 1.00 93.62 136 CYS A N 1
ATOM 1131 C CA . CYS A 1 136 ? 9.956 4.688 -9.179 1.00 93.62 136 CYS A CA 1
ATOM 1132 C C . CYS A 1 136 ? 9.036 4.326 -8.008 1.00 93.62 136 CYS A C 1
ATOM 1134 O O . CYS A 1 136 ? 7.883 4.757 -7.975 1.00 93.62 136 CYS A O 1
ATOM 1136 N N . SER A 1 137 ? 9.538 3.587 -7.015 1.00 94.81 137 SER A N 1
ATOM 1137 C CA . SER A 1 137 ? 8.761 3.234 -5.821 1.00 94.81 137 SER A CA 1
ATOM 1138 C C . SER A 1 137 ? 8.343 4.475 -5.023 1.00 94.81 137 SER A C 1
ATOM 1140 O O . SER A 1 137 ? 7.203 4.553 -4.559 1.00 94.81 137 SER A O 1
ATOM 1142 N N . SER A 1 138 ? 9.214 5.486 -4.929 1.00 93.44 138 SER A N 1
ATOM 1143 C CA . SER A 1 138 ? 8.890 6.788 -4.330 1.00 93.44 138 SER A CA 1
ATOM 1144 C C . SER A 1 138 ? 7.769 7.498 -5.085 1.00 93.44 138 SER A C 1
ATOM 1146 O O . SER A 1 138 ? 6.809 7.961 -4.464 1.00 93.44 138 SER A O 1
ATOM 1148 N N . HIS A 1 139 ? 7.869 7.555 -6.416 1.00 94.19 139 HIS A N 1
ATOM 1149 C CA . HIS A 1 139 ? 6.870 8.190 -7.270 1.00 94.19 139 HIS A CA 1
ATOM 1150 C C . HIS A 1 139 ? 5.502 7.508 -7.129 1.00 94.19 139 HIS A C 1
ATOM 1152 O O . HIS A 1 139 ? 4.512 8.179 -6.832 1.00 94.19 139 HIS A O 1
ATOM 1158 N N . ILE A 1 140 ? 5.457 6.176 -7.236 1.00 94.56 140 ILE A N 1
ATOM 1159 C CA . ILE A 1 140 ? 4.224 5.391 -7.097 1.00 94.56 140 ILE A CA 1
ATOM 1160 C C . ILE A 1 140 ? 3.592 5.609 -5.718 1.00 94.56 140 ILE A C 1
ATOM 1162 O O . ILE A 1 140 ? 2.404 5.921 -5.627 1.00 94.56 140 ILE A O 1
ATOM 1166 N N . CYS A 1 141 ? 4.362 5.495 -4.631 1.00 92.75 141 CYS A N 1
ATOM 1167 C CA . CYS A 1 141 ? 3.818 5.667 -3.283 1.00 92.75 141 CYS A CA 1
ATOM 1168 C C . CYS A 1 141 ? 3.296 7.084 -3.025 1.00 92.75 141 CYS A C 1
ATOM 1170 O O . CYS A 1 141 ? 2.206 7.232 -2.467 1.00 92.75 141 CYS A O 1
ATOM 1172 N N . SER A 1 142 ? 4.034 8.113 -3.450 1.00 92.06 142 SER A N 1
ATOM 1173 C CA . SER A 1 142 ? 3.598 9.509 -3.333 1.00 92.06 142 SER A CA 1
ATOM 1174 C C . SER A 1 142 ? 2.285 9.736 -4.082 1.00 92.06 142 SER A C 1
ATOM 1176 O O . SER A 1 142 ? 1.321 10.288 -3.543 1.00 92.06 142 SER A O 1
ATOM 1178 N N . ARG A 1 143 ? 2.198 9.223 -5.310 1.00 94.19 143 ARG A N 1
ATOM 1179 C CA . ARG A 1 143 ? 1.018 9.400 -6.146 1.00 94.19 143 ARG A CA 1
ATOM 1180 C C . ARG A 1 143 ? -0.203 8.643 -5.626 1.00 94.19 143 ARG A C 1
ATOM 1182 O O . ARG A 1 143 ? -1.297 9.208 -5.607 1.00 94.19 143 ARG A O 1
ATOM 1189 N N . ILE A 1 144 ? -0.025 7.418 -5.127 1.00 92.62 144 ILE A N 1
ATOM 1190 C CA . ILE A 1 144 ? -1.086 6.657 -4.449 1.00 92.62 144 ILE A CA 1
ATOM 1191 C C . ILE A 1 144 ? -1.597 7.425 -3.226 1.00 92.62 144 ILE A C 1
ATOM 1193 O O . ILE A 1 144 ? -2.806 7.530 -3.033 1.00 92.62 144 ILE A O 1
ATOM 1197 N N . GLN A 1 145 ? -0.706 8.017 -2.425 1.00 89.44 145 GLN A N 1
ATOM 1198 C CA . GLN A 1 145 ? -1.104 8.835 -1.278 1.00 89.44 145 GLN A CA 1
ATOM 1199 C C . GLN A 1 145 ? -1.983 10.022 -1.700 1.00 89.44 145 GLN A C 1
ATOM 1201 O O . GLN A 1 145 ? -3.015 10.276 -1.073 1.00 89.44 145 GLN A O 1
ATOM 1206 N N . VAL A 1 146 ? -1.600 10.733 -2.765 1.00 91.06 146 VAL A N 1
ATOM 1207 C CA . VAL A 1 146 ? -2.405 11.832 -3.320 1.00 91.06 146 VAL A CA 1
ATOM 1208 C C . VAL A 1 146 ? -3.758 11.314 -3.810 1.00 91.06 146 VAL A C 1
ATOM 1210 O O . VAL A 1 146 ? -4.790 11.905 -3.492 1.00 91.06 146 VAL A O 1
ATOM 1213 N N . TRP A 1 147 ? -3.778 10.190 -4.519 1.00 93.50 147 TRP A N 1
ATOM 1214 C CA . TRP A 1 147 ? -5.000 9.595 -5.061 1.00 93.50 147 TRP A CA 1
ATOM 1215 C C . TRP A 1 147 ? -5.991 9.179 -3.962 1.00 93.50 147 TRP A C 1
ATOM 1217 O O . TRP A 1 147 ? -7.177 9.500 -4.046 1.00 93.50 147 TRP A O 1
ATOM 1227 N N . ILE A 1 148 ? -5.499 8.581 -2.869 1.00 88.94 148 ILE A N 1
ATOM 1228 C CA . ILE A 1 148 ? -6.301 8.260 -1.676 1.00 88.94 148 ILE A CA 1
ATOM 1229 C C . ILE A 1 148 ? -6.875 9.530 -1.040 1.00 88.94 148 ILE A C 1
ATOM 1231 O O . ILE A 1 148 ? -8.041 9.551 -0.650 1.00 88.94 148 ILE A O 1
ATOM 1235 N N . SER A 1 149 ? -6.072 10.595 -0.923 1.00 86.44 149 SER A N 1
ATOM 1236 C CA . SER A 1 149 ? -6.519 11.857 -0.314 1.00 86.44 149 SER A CA 1
ATOM 1237 C C . SER A 1 149 ? -7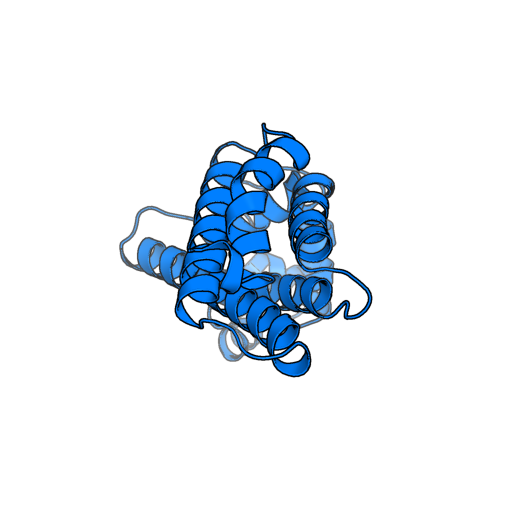.621 12.562 -1.113 1.00 86.44 149 SER A C 1
ATOM 1239 O O . SER A 1 149 ? -8.410 13.308 -0.539 1.00 86.44 149 SER A O 1
ATOM 1241 N N . HIS A 1 150 ? -7.718 12.260 -2.409 1.00 89.69 150 HIS A N 1
ATOM 1242 C CA . HIS A 1 150 ? -8.779 12.712 -3.304 1.00 89.69 150 HIS A CA 1
ATOM 1243 C C . HIS A 1 150 ? -9.884 11.661 -3.501 1.00 89.69 150 HIS A C 1
ATOM 1245 O O . HIS A 1 150 ? -10.577 11.696 -4.515 1.00 89.69 150 HIS A O 1
ATOM 1251 N N . ASP A 1 151 ? -10.055 10.728 -2.556 1.00 87.75 151 ASP A N 1
ATOM 1252 C CA . ASP A 1 151 ? -11.101 9.694 -2.564 1.00 87.75 151 ASP A CA 1
ATOM 1253 C C . ASP A 1 151 ? -11.126 8.838 -3.851 1.00 87.75 151 ASP A C 1
ATOM 1255 O O . ASP A 1 151 ? -12.188 8.402 -4.299 1.00 87.75 151 ASP A O 1
ATOM 1259 N N . PHE A 1 152 ? -9.955 8.571 -4.442 1.00 91.25 152 PHE A N 1
ATOM 1260 C CA . PHE A 1 152 ? -9.808 7.757 -5.655 1.00 91.25 152 PHE A CA 1
ATOM 1261 C C . PHE A 1 152 ? -10.645 8.261 -6.847 1.00 91.25 152 PHE A C 1
ATOM 1263 O O . PHE A 1 152 ? -11.232 7.468 -7.579 1.00 91.25 152 PHE A O 1
ATOM 1270 N N . LYS A 1 153 ? -10.746 9.586 -7.030 1.00 91.56 153 LYS A N 1
ATOM 1271 C CA . LYS A 1 153 ? -11.530 10.199 -8.123 1.00 91.56 153 LYS A CA 1
ATOM 1272 C C . LYS A 1 153 ? -11.063 9.811 -9.526 1.00 91.56 153 LYS A C 1
ATOM 1274 O O . LYS A 1 153 ? -11.873 9.765 -10.444 1.00 91.56 153 LYS A O 1
ATOM 1279 N N . GLU A 1 154 ? -9.765 9.606 -9.695 1.00 94.56 154 GLU A N 1
ATOM 1280 C CA . GLU A 1 154 ? -9.158 9.300 -10.990 1.00 94.56 154 GLU A CA 1
ATOM 1281 C C . GLU A 1 154 ? -9.193 7.795 -11.273 1.00 94.56 154 GLU A C 1
ATOM 1283 O O . GLU A 1 154 ? -9.079 6.994 -10.350 1.00 94.56 154 GLU A O 1
ATOM 1288 N N . ASP A 1 155 ? -9.317 7.418 -12.544 1.00 94.56 155 ASP A N 1
ATOM 1289 C CA . ASP A 1 155 ? -9.290 6.020 -12.982 1.00 94.56 155 ASP A CA 1
ATOM 1290 C C . ASP A 1 155 ? -7.872 5.407 -12.862 1.00 94.56 155 ASP A C 1
ATOM 1292 O O . ASP A 1 155 ? -6.891 6.103 -13.162 1.00 94.56 155 ASP A O 1
ATOM 1296 N N . PRO A 1 156 ? -7.727 4.116 -12.484 1.00 95.25 156 PRO A N 1
ATOM 1297 C CA . PRO A 1 156 ? -6.429 3.440 -12.395 1.00 95.25 156 PRO A CA 1
ATOM 1298 C C . PRO A 1 156 ? -5.557 3.580 -13.648 1.00 95.25 156 PRO A C 1
ATOM 1300 O O . PRO A 1 156 ? -4.340 3.728 -13.532 1.00 95.25 156 PRO A O 1
ATOM 1303 N N . GLN A 1 157 ? -6.154 3.575 -14.844 1.00 95.44 157 GLN A N 1
ATOM 1304 C CA . GLN A 1 157 ? -5.436 3.721 -16.109 1.00 95.44 157 GLN A CA 1
ATOM 1305 C C . GLN A 1 157 ? -4.795 5.102 -16.250 1.00 95.44 157 GLN A C 1
ATOM 1307 O O . GLN A 1 157 ? -3.704 5.220 -16.812 1.00 95.44 157 GLN A O 1
ATOM 1312 N N . THR A 1 158 ? -5.456 6.151 -15.759 1.00 94.31 158 THR A N 1
ATOM 1313 C CA . THR A 1 158 ? -4.920 7.518 -15.776 1.00 94.31 158 THR A CA 1
ATOM 1314 C C . THR A 1 158 ? -3.688 7.611 -14.889 1.00 94.31 158 THR A C 1
ATOM 1316 O O . THR A 1 158 ? -2.642 8.057 -15.354 1.00 94.31 158 THR A O 1
ATOM 1319 N N . ILE A 1 159 ? -3.781 7.085 -13.666 1.00 95.00 159 ILE A N 1
ATOM 1320 C CA . ILE A 1 159 ? -2.658 7.027 -12.724 1.00 95.00 159 ILE A CA 1
ATOM 1321 C C . ILE A 1 159 ? -1.502 6.201 -13.303 1.00 95.00 159 ILE A C 1
ATOM 1323 O O . ILE A 1 159 ? -0.348 6.617 -13.280 1.00 95.00 159 ILE A O 1
ATOM 1327 N N . PHE A 1 160 ? -1.804 5.037 -13.881 1.00 95.38 160 PHE A N 1
ATOM 1328 C CA . PHE A 1 160 ? -0.803 4.132 -14.441 1.00 95.38 160 PHE A CA 1
ATOM 1329 C C . PHE A 1 160 ? 0.032 4.770 -15.561 1.00 95.38 160 PHE A C 1
ATOM 1331 O O . PHE A 1 160 ? 1.246 4.553 -15.636 1.00 95.38 160 PHE A O 1
ATOM 1338 N N . LYS A 1 161 ? -0.590 5.592 -16.418 1.00 94.00 161 LYS A N 1
ATOM 1339 C CA . LYS A 1 161 ? 0.117 6.306 -17.496 1.00 94.00 161 LYS A CA 1
ATOM 1340 C C . LYS A 1 161 ? 1.255 7.186 -16.968 1.00 94.00 161 LYS A C 1
ATOM 1342 O O . LYS A 1 161 ? 2.256 7.328 -17.669 1.00 94.00 161 LYS A O 1
ATOM 1347 N N . GLU A 1 162 ? 1.143 7.719 -15.750 1.00 93.44 162 GLU A N 1
ATOM 1348 C CA . GLU A 1 162 ? 2.188 8.530 -15.108 1.00 93.44 162 GLU A CA 1
ATOM 1349 C C . GLU A 1 162 ? 3.438 7.700 -14.764 1.00 93.44 162 GLU A C 1
ATOM 1351 O O . GLU A 1 162 ? 4.561 8.201 -14.829 1.00 93.44 162 GLU A O 1
ATOM 1356 N N . PHE A 1 163 ? 3.270 6.412 -14.447 1.00 92.69 163 PHE A N 1
ATOM 1357 C CA . PHE A 1 163 ? 4.370 5.533 -14.030 1.00 92.69 163 PHE A CA 1
ATOM 1358 C C . PHE A 1 163 ? 5.039 4.801 -15.182 1.00 92.69 163 PHE A C 1
ATOM 1360 O O . PHE A 1 163 ? 6.173 4.344 -15.044 1.00 92.69 163 PHE A O 1
ATOM 1367 N N . ARG A 1 164 ? 4.359 4.689 -16.326 1.00 88.81 164 ARG A N 1
ATOM 1368 C CA . ARG A 1 164 ? 4.790 3.843 -17.442 1.00 88.81 164 ARG A CA 1
ATOM 1369 C C . ARG A 1 164 ? 6.224 4.118 -17.893 1.00 88.81 164 ARG A C 1
ATOM 1371 O O . ARG A 1 164 ? 6.991 3.190 -18.121 1.00 88.81 164 ARG A O 1
ATOM 1378 N N . ARG A 1 165 ? 6.605 5.396 -17.979 1.00 85.88 165 ARG A N 1
ATOM 1379 C CA . ARG A 1 165 ? 7.975 5.793 -18.341 1.00 85.88 165 ARG A CA 1
ATOM 1380 C C . ARG A 1 165 ? 8.994 5.335 -17.297 1.00 85.88 165 ARG A C 1
ATOM 1382 O O . ARG A 1 165 ? 10.014 4.768 -17.666 1.00 85.88 165 ARG A O 1
ATOM 1389 N N . SER A 1 166 ? 8.710 5.538 -16.010 1.00 88.25 166 SER A N 1
ATOM 1390 C CA . SER A 1 166 ? 9.595 5.118 -14.916 1.00 88.25 166 SER A CA 1
ATOM 1391 C C . SER A 1 166 ? 9.755 3.598 -14.853 1.00 88.25 166 SER A C 1
ATOM 1393 O O . SER A 1 166 ? 10.857 3.122 -14.609 1.00 88.25 166 SER A O 1
ATOM 1395 N N . LEU A 1 167 ? 8.678 2.853 -15.112 1.00 91.00 167 LEU A N 1
ATOM 1396 C CA . LEU A 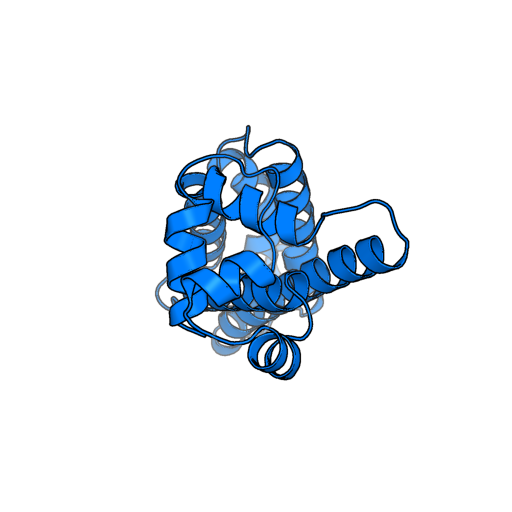1 167 ? 8.676 1.390 -15.119 1.00 91.00 167 LEU A CA 1
ATOM 1397 C C . LEU A 1 167 ? 9.489 0.817 -16.280 1.00 91.00 167 LEU A C 1
ATOM 1399 O O . LEU A 1 167 ? 10.352 -0.027 -16.062 1.00 91.00 167 LEU A O 1
ATOM 1403 N N . ARG A 1 168 ? 9.307 1.347 -17.494 1.00 86.69 168 ARG A N 1
ATOM 1404 C CA . ARG A 1 168 ? 10.142 0.975 -18.647 1.00 86.69 168 ARG A CA 1
ATOM 1405 C C . ARG A 1 168 ? 11.611 1.284 -18.416 1.00 86.69 168 ARG A C 1
ATOM 1407 O O . ARG A 1 168 ? 12.464 0.475 -18.735 1.00 86.69 168 ARG A O 1
ATOM 1414 N N . ALA A 1 169 ? 11.902 2.421 -17.792 1.00 83.75 169 ALA A N 1
ATOM 1415 C CA . ALA A 1 169 ? 13.265 2.820 -17.476 1.00 83.75 169 ALA A CA 1
ATOM 1416 C C . ALA A 1 169 ? 13.922 1.963 -16.373 1.00 83.75 169 ALA A C 1
ATOM 1418 O O . ALA A 1 169 ? 15.096 2.192 -16.074 1.00 83.75 169 ALA A O 1
ATOM 1419 N N . ILE A 1 170 ? 13.176 1.063 -15.716 1.00 86.94 170 ILE A N 1
ATOM 1420 C CA . ILE A 1 170 ? 13.715 0.011 -14.843 1.00 86.94 170 ILE A CA 1
ATOM 1421 C C . ILE A 1 170 ? 14.038 -1.243 -15.664 1.00 86.94 170 ILE A C 1
ATOM 1423 O O . ILE A 1 170 ? 15.105 -1.812 -15.466 1.00 86.94 170 ILE A O 1
ATOM 1427 N N . GLU A 1 171 ? 13.144 -1.661 -16.566 1.00 83.00 171 GLU A N 1
ATOM 1428 C CA . GLU A 1 171 ? 13.313 -2.874 -17.387 1.00 83.00 171 GLU A CA 1
ATOM 1429 C C . GLU A 1 171 ? 14.330 -2.711 -18.522 1.00 83.00 171 GLU A C 1
ATOM 1431 O O . GLU A 1 171 ? 15.015 -3.670 -18.862 1.00 83.00 171 GLU A O 1
ATOM 1436 N N . HIS A 1 172 ? 14.447 -1.503 -19.075 1.00 82.06 172 HIS A N 1
ATOM 1437 C CA . HIS A 1 172 ? 15.333 -1.164 -20.189 1.00 82.06 172 HIS A CA 1
ATOM 1438 C C . HIS A 1 172 ? 16.262 -0.010 -19.786 1.00 82.06 172 HIS A C 1
ATOM 1440 O O . HIS A 1 172 ? 16.060 1.141 -20.186 1.00 82.06 172 HIS A O 1
ATOM 1446 N N . PRO A 1 173 ? 17.265 -0.272 -18.931 1.00 70.62 173 PRO A N 1
ATOM 1447 C CA . PRO A 1 173 ? 18.221 0.748 -18.507 1.00 70.62 173 PRO A CA 1
ATOM 1448 C C . PRO A 1 173 ? 19.003 1.365 -19.681 1.00 70.62 173 PRO A C 1
ATOM 1450 O O . PRO A 1 173 ? 19.406 2.526 -19.595 1.00 70.62 173 PRO A O 1
ATOM 1453 N N . GLU A 1 174 ? 19.176 0.620 -20.774 1.00 69.94 174 GLU A N 1
ATOM 1454 C CA . GLU A 1 174 ? 19.841 1.050 -22.013 1.00 69.94 174 GLU A CA 1
ATOM 1455 C C . GLU A 1 174 ? 19.111 2.179 -22.759 1.00 69.94 174 GLU A C 1
ATOM 1457 O O . GLU A 1 174 ? 19.771 2.984 -23.416 1.00 69.94 174 GLU A O 1
ATOM 1462 N N . ASP A 1 175 ? 17.791 2.304 -22.593 1.00 62.06 175 ASP A N 1
ATOM 1463 C CA . ASP A 1 175 ? 16.965 3.330 -23.250 1.00 62.06 175 ASP A CA 1
ATOM 1464 C C . ASP A 1 175 ? 17.113 4.725 -22.607 1.00 62.06 175 ASP A C 1
ATOM 1466 O O . ASP A 1 175 ? 16.452 5.683 -23.009 1.00 62.06 175 ASP A O 1
ATOM 1470 N N . ARG A 1 176 ? 17.955 4.857 -21.572 1.00 56.19 176 ARG A N 1
ATOM 1471 C CA . ARG A 1 176 ? 18.255 6.133 -20.895 1.00 56.19 176 ARG A CA 1
ATOM 1472 C C . ARG A 1 176 ? 19.395 6.928 -21.549 1.00 56.19 176 ARG A C 1
ATOM 1474 O O . ARG A 1 176 ? 19.806 7.934 -20.968 1.00 56.19 176 ARG A O 1
ATOM 1481 N N . LYS A 1 177 ? 19.937 6.457 -22.676 1.00 43.28 177 LYS A N 1
ATOM 1482 C CA . LYS A 1 177 ? 20.987 7.149 -23.440 1.00 43.28 177 LYS A CA 1
ATOM 1483 C C . LYS A 1 177 ? 20.428 8.244 -24.337 1.00 43.28 177 LYS A C 1
ATOM 1485 O O . LYS A 1 177 ? 19.386 8.004 -24.982 1.00 43.28 177 LYS A O 1
#

pLDDT: mean 87.13, std 9.28, range [43.28, 95.88]

Radius of gyration: 17.34 Å; chains: 1; bounding box: 41×31×50 Å

Sequence (177 aa):
MIKYEIILKKKLNVKKIDKFTITRLCSLAGTSQNEFQRRYGTMANFVTLVLNKKLRYILRTYNKNIEQLVYDVLVELHDNKIYYANLFMLISKGRKVGEVERKINAYQSLKKTLFEGLEDYMRPRGPFYVKAIDDCSSHICSRIQVWISHDFKEDPQTIFKEFRRSLRAIEHPEDRK